Protein AF-A0A6B3HKU9-F1 (afdb_monomer_lite)

Foldseek 3Di:
DDDDDDDLLVVQLVVQDDQPDEAEDEDDDPDPPDDPPDDDSLVSNVVRHSYHYHYHYDDPVVVVVVVVVVVDDDDPPPPPPDDD

Sequence (84 aa):
GLTVRGEPGSVLVGAARSADDLLVVGVGTRGRWLPGIRPSVTRYCLAHAKCPVLAVPPNPLEAELAAMRGRTWTLPRMAREQGR

Structure (mmCIF, N/CA/C/O backbone):
data_AF-A0A6B3HKU9-F1
#
_entry.id   AF-A0A6B3HKU9-F1
#
loop_
_atom_site.group_PDB
_atom_site.id
_atom_site.type_symbol
_atom_site.label_atom_id
_atom_site.label_alt_id
_atom_site.label_comp_id
_atom_site.label_asym_id
_atom_site.label_entity_id
_atom_site.label_seq_id
_atom_site.pdbx_PDB_ins_code
_atom_site.Cartn_x
_atom_site.Cartn_y
_atom_site.Cartn_z
_atom_site.occupancy
_atom_site.B_iso_or_equiv
_atom_site.auth_seq_id
_atom_site.auth_comp_id
_atom_site.auth_asym_id
_atom_site.auth_atom_id
_atom_site.pdbx_PDB_model_num
ATOM 1 N N . GLY A 1 1 ? -7.115 -18.992 -1.888 1.00 63.84 1 GLY A N 1
ATOM 2 C CA . GLY A 1 1 ? -7.099 -17.530 -1.689 1.00 63.84 1 GLY A CA 1
ATOM 3 C C . GLY A 1 1 ? -8.472 -16.974 -1.992 1.00 63.84 1 GLY A C 1
ATOM 4 O O . GLY A 1 1 ? -9.169 -17.566 -2.805 1.00 63.84 1 GLY A O 1
ATOM 5 N N . LEU A 1 2 ? -8.870 -15.888 -1.329 1.00 83.81 2 LEU A N 1
ATOM 6 C CA . LEU A 1 2 ? -10.132 -15.197 -1.606 1.00 83.81 2 LEU A CA 1
ATOM 7 C C . LEU A 1 2 ? -9.968 -14.292 -2.832 1.00 83.81 2 LEU A C 1
ATOM 9 O O . LEU A 1 2 ? -8.948 -13.621 -2.973 1.00 83.81 2 LEU A O 1
ATOM 13 N N . THR A 1 3 ? -10.970 -14.266 -3.709 1.00 89.75 3 THR A N 1
ATOM 14 C CA . THR A 1 3 ? -10.995 -13.392 -4.888 1.00 89.75 3 THR A CA 1
ATOM 15 C C . THR A 1 3 ? -12.266 -12.567 -4.882 1.00 89.75 3 THR A C 1
ATOM 17 O O . THR A 1 3 ? -13.362 -13.115 -4.779 1.00 89.75 3 THR A O 1
ATOM 20 N N . VAL A 1 4 ? -12.120 -11.256 -5.030 1.00 92.25 4 VAL A N 1
ATOM 21 C CA . VAL A 1 4 ? -13.227 -10.297 -5.042 1.00 92.25 4 VAL A CA 1
ATOM 22 C C . VAL A 1 4 ? -13.095 -9.431 -6.293 1.00 92.25 4 VAL A C 1
ATOM 24 O O . VAL A 1 4 ? -11.982 -9.139 -6.731 1.00 92.25 4 VAL A O 1
ATOM 27 N N . ARG A 1 5 ? -14.223 -9.037 -6.894 1.00 94.38 5 ARG A N 1
ATOM 28 C CA . ARG A 1 5 ? -14.259 -8.095 -8.024 1.00 94.38 5 ARG A CA 1
ATOM 29 C C . ARG A 1 5 ? -14.574 -6.688 -7.524 1.00 94.38 5 ARG A C 1
ATOM 31 O O . ARG A 1 5 ? -15.469 -6.523 -6.704 1.00 94.38 5 ARG A O 1
ATOM 38 N N . GLY A 1 6 ? -13.878 -5.690 -8.058 1.00 92.88 6 GLY A N 1
ATOM 39 C CA . GLY A 1 6 ? -14.112 -4.278 -7.761 1.00 92.88 6 GLY A CA 1
ATOM 40 C C . GLY A 1 6 ? -12.870 -3.429 -8.010 1.00 92.88 6 GLY A C 1
ATOM 41 O O . GLY A 1 6 ? -11.853 -3.936 -8.488 1.00 92.88 6 GLY A O 1
ATOM 42 N N . GLU A 1 7 ? -12.955 -2.143 -7.668 1.00 92.12 7 GLU A N 1
ATOM 43 C CA . GLU A 1 7 ? -11.798 -1.248 -7.701 1.00 92.12 7 GLU A CA 1
ATOM 44 C C . GLU A 1 7 ? -10.809 -1.656 -6.591 1.00 92.12 7 GLU A C 1
ATOM 46 O O . GLU A 1 7 ? -11.188 -1.618 -5.413 1.00 92.12 7 GLU A O 1
ATOM 51 N N . PRO A 1 8 ? -9.559 -2.048 -6.912 1.00 91.69 8 PRO A N 1
ATOM 52 C CA . PRO A 1 8 ? -8.675 -2.708 -5.952 1.00 91.69 8 PRO A CA 1
ATOM 53 C C . PRO A 1 8 ? -8.446 -1.917 -4.664 1.00 91.69 8 PRO A C 1
ATOM 55 O O . PRO A 1 8 ? -8.482 -2.496 -3.583 1.00 91.69 8 PRO A O 1
ATOM 58 N N . GLY A 1 9 ? -8.258 -0.596 -4.759 1.00 93.06 9 GLY A N 1
ATOM 59 C CA . GLY A 1 9 ? -8.038 0.248 -3.582 1.00 93.06 9 GLY A CA 1
ATOM 60 C C . GLY A 1 9 ? -9.217 0.216 -2.608 1.00 93.06 9 GLY A C 1
ATOM 61 O O . GLY A 1 9 ? -9.026 0.008 -1.412 1.00 93.06 9 GLY A O 1
ATOM 62 N N . SER A 1 10 ? -10.438 0.366 -3.128 1.00 94.25 10 SER A N 1
ATOM 63 C CA . SER A 1 10 ? -11.662 0.351 -2.320 1.00 94.25 10 SER A CA 1
ATOM 64 C C . SER A 1 10 ? -11.905 -1.021 -1.692 1.00 94.25 10 SER A C 1
ATOM 66 O O . SER A 1 10 ? -12.202 -1.106 -0.501 1.00 94.25 10 SER A O 1
ATOM 68 N N . VAL A 1 11 ? -11.718 -2.096 -2.464 1.00 95.38 11 VAL A N 1
ATOM 69 C CA . VAL A 1 11 ? -11.903 -3.469 -1.975 1.00 95.38 11 VAL A CA 1
ATOM 70 C C . VAL A 1 11 ? -10.898 -3.804 -0.872 1.00 95.38 11 VAL A C 1
ATOM 72 O O . VAL A 1 11 ? -11.291 -4.363 0.149 1.00 95.38 11 VAL A O 1
ATOM 75 N N . LEU A 1 12 ? -9.624 -3.436 -1.038 1.00 94.19 12 LEU A N 1
ATOM 76 C CA . LEU A 1 12 ? -8.586 -3.693 -0.036 1.00 94.19 12 LEU A CA 1
ATOM 77 C C . LEU A 1 12 ? -8.837 -2.921 1.264 1.00 94.19 12 LEU A C 1
ATOM 79 O O . LEU A 1 12 ? -8.784 -3.512 2.340 1.00 94.19 12 LEU A O 1
ATOM 83 N N . VAL A 1 13 ? -9.171 -1.629 1.175 1.00 95.12 13 VAL A N 1
ATOM 84 C CA . VAL A 1 13 ? -9.517 -0.816 2.355 1.00 95.12 13 VAL A CA 1
ATOM 85 C C . VAL A 1 13 ? -10.773 -1.345 3.047 1.00 95.12 13 VAL A C 1
ATOM 87 O O . VAL A 1 13 ? -10.831 -1.388 4.269 1.00 95.12 13 VAL A O 1
ATOM 90 N N . GLY A 1 14 ? -11.777 -1.781 2.284 1.00 94.25 14 GLY A N 1
ATOM 91 C CA . GLY A 1 14 ? -13.000 -2.356 2.843 1.00 94.25 14 GLY A CA 1
ATOM 92 C C . GLY A 1 14 ? -12.807 -3.729 3.493 1.00 94.25 14 GLY A C 1
ATOM 93 O O . GLY A 1 14 ? -13.627 -4.113 4.333 1.00 94.25 14 GLY A O 1
ATOM 94 N N . ALA A 1 15 ? -11.760 -4.462 3.104 1.00 93.06 15 ALA A N 1
ATOM 95 C CA . ALA A 1 15 ? -11.388 -5.746 3.688 1.00 93.06 15 ALA A CA 1
ATOM 96 C C . ALA A 1 15 ? -10.582 -5.586 4.988 1.00 93.06 15 ALA A C 1
ATOM 98 O O . ALA A 1 15 ? -10.816 -6.344 5.925 1.00 93.06 15 ALA A O 1
ATOM 99 N N . ALA A 1 16 ? -9.690 -4.591 5.065 1.00 92.94 16 ALA A N 1
ATOM 100 C CA . ALA A 1 16 ? -8.924 -4.252 6.268 1.00 92.94 16 ALA A CA 1
ATOM 101 C C . ALA A 1 16 ? -9.749 -3.347 7.204 1.00 92.94 16 ALA A C 1
ATOM 103 O O . ALA A 1 16 ? -9.679 -2.116 7.148 1.00 92.94 16 ALA A O 1
ATOM 104 N N . ARG A 1 17 ? -10.619 -3.968 8.007 1.00 85.94 17 ARG A N 1
ATOM 105 C CA . ARG A 1 17 ? -11.660 -3.273 8.783 1.00 85.94 17 ARG A CA 1
ATOM 106 C C . ARG A 1 17 ? -11.237 -2.924 10.202 1.00 85.94 17 ARG A C 1
ATOM 108 O O . ARG A 1 17 ? -11.789 -1.971 10.753 1.00 85.94 17 ARG A O 1
ATOM 115 N N . SER A 1 18 ? -10.334 -3.702 10.794 1.00 89.50 18 SER A N 1
ATOM 116 C CA . SER A 1 18 ? -9.890 -3.504 12.171 1.00 89.50 18 SER A CA 1
ATOM 117 C C . SER A 1 18 ? -8.717 -2.532 12.236 1.00 89.50 18 SER A C 1
ATOM 119 O O . SER A 1 18 ? -7.906 -2.456 11.317 1.00 89.50 18 SER A O 1
ATOM 121 N N . ALA A 1 19 ? -8.598 -1.808 13.349 1.00 88.19 19 ALA A N 1
ATOM 122 C CA . ALA A 1 19 ? -7.418 -0.990 13.628 1.00 88.19 19 ALA A CA 1
ATOM 123 C C . ALA A 1 19 ? -6.167 -1.850 13.900 1.00 88.19 19 ALA A C 1
ATOM 125 O O . ALA A 1 19 ? -5.053 -1.383 13.677 1.00 88.19 19 ALA A O 1
ATOM 126 N N . ASP A 1 20 ? -6.366 -3.101 14.328 1.00 93.56 20 ASP A N 1
ATOM 127 C CA . ASP A 1 20 ? -5.299 -4.075 14.592 1.00 93.56 20 ASP A CA 1
ATOM 128 C C . ASP A 1 20 ? -4.798 -4.787 13.320 1.00 93.56 20 ASP A C 1
ATOM 130 O O . ASP A 1 20 ? -3.831 -5.548 13.371 1.00 93.56 20 ASP A O 1
ATOM 134 N N . ASP A 1 21 ? -5.448 -4.559 12.173 1.00 95.00 21 ASP A N 1
ATOM 135 C CA . ASP A 1 21 ? -5.039 -5.150 10.900 1.00 95.00 21 ASP A CA 1
ATOM 136 C C . ASP A 1 21 ? -3.772 -4.464 10.359 1.00 95.00 21 ASP A C 1
ATOM 138 O O . ASP A 1 21 ? -3.537 -3.275 10.568 1.00 95.00 21 ASP A O 1
ATOM 142 N N . LEU A 1 22 ? -2.969 -5.194 9.581 1.00 96.00 22 LEU A N 1
ATOM 143 C CA . LEU A 1 22 ? -1.878 -4.617 8.794 1.00 96.00 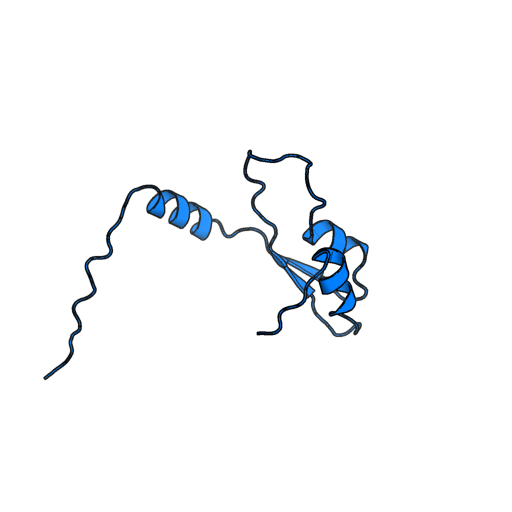22 LEU A CA 1
ATOM 144 C C . LEU A 1 22 ? -2.129 -4.865 7.310 1.00 96.00 22 LEU A C 1
ATOM 146 O O . LEU A 1 22 ? -2.078 -6.002 6.836 1.00 96.00 22 LEU A O 1
ATOM 150 N N . LEU A 1 23 ? -2.342 -3.788 6.556 1.00 96.38 23 LEU A N 1
ATOM 151 C CA . LEU A 1 23 ? -2.501 -3.867 5.110 1.00 96.38 23 LEU A CA 1
ATOM 152 C C . LEU A 1 23 ? -1.139 -3.732 4.421 1.00 96.38 23 LEU A C 1
ATOM 154 O O . LEU A 1 23 ? -0.549 -2.653 4.381 1.00 96.38 23 LEU A O 1
ATOM 158 N N . VAL A 1 24 ? -0.645 -4.824 3.839 1.00 95.94 24 VAL A N 1
ATOM 159 C CA . VAL A 1 24 ? 0.613 -4.833 3.080 1.00 95.94 24 VAL A CA 1
ATOM 160 C C . VAL A 1 24 ? 0.320 -4.689 1.591 1.00 95.94 24 VAL A C 1
ATOM 162 O O . VAL A 1 24 ? -0.422 -5.483 1.013 1.00 95.94 24 VAL A O 1
ATOM 165 N N . VAL A 1 25 ? 0.918 -3.683 0.955 1.00 93.56 25 VAL A N 1
ATOM 166 C CA . VAL A 1 25 ? 0.754 -3.411 -0.479 1.00 93.56 25 VAL A CA 1
ATOM 167 C C . VAL A 1 25 ? 2.107 -3.220 -1.149 1.00 93.56 25 VAL A C 1
ATOM 169 O O . VAL A 1 25 ? 2.957 -2.470 -0.676 1.00 93.56 25 VAL A O 1
ATOM 172 N N . GLY A 1 26 ? 2.311 -3.879 -2.288 1.00 90.12 26 GLY A N 1
ATOM 173 C CA . GLY A 1 26 ? 3.494 -3.655 -3.115 1.00 90.12 26 GLY A CA 1
ATOM 174 C C . GLY A 1 26 ? 3.434 -2.299 -3.818 1.00 90.12 26 GLY A C 1
ATOM 175 O O . GLY A 1 26 ? 2.380 -1.874 -4.298 1.00 90.12 26 GLY A O 1
ATOM 176 N N . VAL A 1 27 ? 4.573 -1.623 -3.911 1.00 84.19 27 VAL A N 1
ATOM 177 C CA . VAL A 1 27 ? 4.762 -0.458 -4.771 1.00 84.19 27 VAL A CA 1
ATOM 178 C C . VAL A 1 27 ? 5.215 -0.979 -6.128 1.00 84.19 27 VAL A C 1
ATOM 180 O O . VAL A 1 27 ? 6.338 -1.450 -6.285 1.00 84.19 27 VAL A O 1
ATOM 183 N N . GLY A 1 28 ? 4.336 -0.916 -7.127 1.00 72.06 28 GLY A N 1
ATOM 184 C CA . GLY A 1 28 ? 4.717 -1.289 -8.486 1.00 72.06 28 GLY A CA 1
ATOM 185 C C . GLY A 1 28 ? 5.854 -0.399 -8.997 1.00 72.06 28 GLY A C 1
ATOM 186 O O . GLY A 1 28 ? 5.823 0.823 -8.814 1.00 72.06 28 GLY A O 1
ATOM 187 N N . THR A 1 29 ? 6.833 -0.988 -9.688 1.00 63.03 29 THR A N 1
ATOM 188 C CA . THR A 1 29 ? 7.709 -0.208 -10.563 1.00 63.03 29 THR A CA 1
ATOM 189 C C . THR A 1 29 ? 6.799 0.419 -11.610 1.00 63.03 29 THR A C 1
ATOM 191 O O . THR A 1 29 ? 6.127 -0.277 -12.370 1.00 63.03 29 THR A O 1
ATOM 194 N N . ARG A 1 30 ? 6.682 1.751 -11.625 1.00 57.03 30 ARG A N 1
ATOM 195 C CA . ARG A 1 30 ? 6.027 2.430 -12.745 1.00 57.03 30 ARG A CA 1
ATOM 196 C C . ARG A 1 30 ? 6.857 2.112 -13.983 1.00 57.03 30 ARG A C 1
ATOM 198 O O . ARG A 1 30 ? 7.850 2.777 -14.258 1.00 57.03 30 ARG A O 1
ATOM 205 N N . GLY A 1 31 ? 6.470 1.068 -14.713 1.00 51.44 31 GLY A N 1
ATOM 206 C CA . GLY A 1 31 ? 6.921 0.874 -16.075 1.00 51.44 31 GLY A CA 1
ATOM 207 C C . GLY A 1 31 ? 6.643 2.168 -16.831 1.00 51.44 31 GLY A C 1
ATOM 208 O O . GLY A 1 31 ? 5.609 2.807 -16.628 1.00 51.44 31 GLY A O 1
ATOM 209 N N . ARG A 1 32 ? 7.568 2.554 -17.708 1.00 51.97 32 ARG A N 1
ATOM 210 C CA . ARG A 1 32 ? 7.526 3.765 -18.550 1.00 51.97 32 ARG A CA 1
ATOM 211 C C . ARG A 1 32 ? 6.318 3.827 -19.508 1.00 51.97 32 ARG A C 1
ATOM 213 O O . ARG A 1 32 ? 6.291 4.653 -20.407 1.00 51.97 32 ARG A O 1
ATOM 220 N N . TRP A 1 33 ? 5.353 2.930 -19.331 1.00 51.59 33 TRP A N 1
ATOM 221 C CA . TRP A 1 33 ? 4.307 2.604 -20.278 1.00 51.59 33 TRP A CA 1
ATOM 222 C C . TRP A 1 33 ? 2.960 3.241 -19.965 1.00 51.59 33 TRP A C 1
ATOM 224 O O . TRP A 1 33 ? 2.166 3.316 -20.886 1.00 51.59 33 TRP A O 1
ATOM 234 N N . LEU A 1 34 ? 2.693 3.749 -18.754 1.00 52.94 34 LEU A N 1
ATOM 235 C CA . LEU A 1 34 ? 1.473 4.531 -18.490 1.00 52.94 34 LEU A CA 1
ATOM 236 C C . LEU A 1 34 ? 1.646 5.520 -17.316 1.00 52.94 34 LEU A C 1
ATOM 238 O O . LEU A 1 34 ? 1.226 5.225 -16.191 1.00 52.94 34 LEU A O 1
ATOM 242 N N . PRO A 1 35 ? 2.217 6.719 -17.526 1.00 47.50 35 PRO A N 1
ATOM 243 C CA . PRO A 1 35 ? 2.035 7.804 -16.577 1.00 47.50 35 PRO A CA 1
ATOM 244 C C . PRO A 1 35 ? 0.578 8.287 -16.682 1.00 47.50 35 PRO A C 1
ATOM 246 O O . PRO A 1 35 ? 0.223 8.985 -17.622 1.00 47.50 35 PRO A O 1
ATOM 249 N N . GLY A 1 36 ? -0.281 7.896 -15.734 1.00 55.81 36 GLY A N 1
ATOM 250 C CA . GLY A 1 36 ? -1.535 8.621 -15.474 1.00 55.81 36 GLY A CA 1
ATOM 251 C C . GLY A 1 36 ? -2.874 7.948 -15.799 1.00 55.81 36 GLY A C 1
ATOM 252 O O . GLY A 1 36 ? -3.893 8.586 -15.574 1.00 55.81 36 GLY A O 1
ATOM 253 N N . ILE A 1 37 ? -2.937 6.689 -16.257 1.00 56.66 37 ILE A N 1
ATOM 254 C CA . ILE A 1 37 ? -4.245 6.085 -16.618 1.00 56.66 37 ILE A CA 1
ATOM 255 C C . ILE A 1 37 ? -4.981 5.443 -15.428 1.00 56.66 37 ILE A C 1
ATOM 257 O O . ILE A 1 37 ? -6.201 5.305 -15.476 1.00 56.66 37 ILE A O 1
ATOM 261 N N . ARG A 1 38 ? -4.298 5.082 -14.329 1.00 60.16 38 ARG A N 1
ATOM 262 C CA . ARG A 1 38 ? -4.968 4.568 -13.118 1.00 60.16 38 ARG A CA 1
ATOM 263 C C . ARG A 1 38 ? -4.389 5.150 -11.827 1.00 60.16 38 ARG A C 1
ATOM 265 O O . ARG A 1 38 ? -3.162 5.249 -11.716 1.00 60.16 38 ARG A O 1
ATOM 272 N N . PRO A 1 39 ? -5.235 5.513 -10.843 1.00 69.25 39 PRO A N 1
ATOM 273 C CA . PRO A 1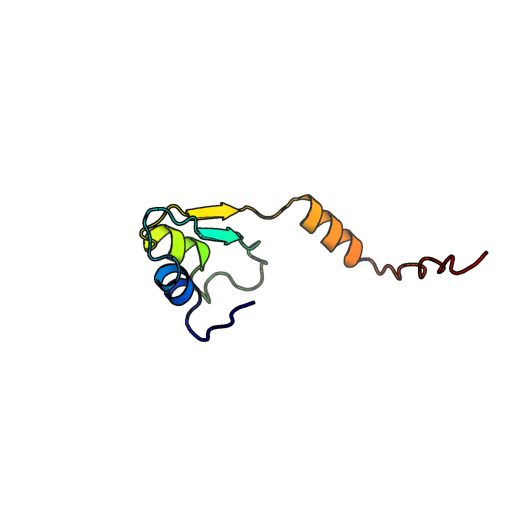 39 ? -4.777 5.866 -9.506 1.00 69.25 39 PRO A CA 1
ATOM 274 C C . PRO A 1 39 ? -3.924 4.735 -8.928 1.00 69.25 39 PRO A C 1
ATOM 276 O O . PRO A 1 39 ? -4.256 3.558 -9.055 1.00 69.25 39 PRO A O 1
ATOM 279 N N . SER A 1 40 ? -2.808 5.081 -8.289 1.00 85.06 40 SER A N 1
ATOM 280 C CA . SER A 1 40 ? -1.998 4.092 -7.577 1.00 85.06 40 SER A CA 1
ATOM 281 C C . SER A 1 40 ? -2.828 3.479 -6.447 1.00 85.06 40 SER A C 1
ATOM 283 O O . SER A 1 40 ? -3.250 4.196 -5.539 1.00 85.06 40 SER A O 1
ATOM 285 N N . VAL A 1 41 ? -3.021 2.158 -6.486 1.00 90.69 41 VAL A N 1
ATOM 286 C CA . VAL A 1 41 ? -3.695 1.401 -5.418 1.00 90.69 41 VAL A CA 1
ATOM 287 C C . VAL A 1 41 ? -3.010 1.658 -4.078 1.00 90.69 41 VAL A C 1
ATOM 289 O O . VAL A 1 41 ? -3.678 1.988 -3.107 1.00 90.69 41 VAL A O 1
ATOM 292 N N . THR A 1 42 ? -1.674 1.628 -4.047 1.00 91.81 42 THR A N 1
ATOM 293 C CA . THR A 1 42 ? -0.878 1.950 -2.856 1.00 91.81 42 THR A CA 1
ATOM 294 C C . THR A 1 42 ? -1.215 3.332 -2.299 1.00 91.81 42 THR A C 1
ATOM 296 O O . THR A 1 42 ? -1.481 3.461 -1.108 1.00 91.81 42 THR A O 1
ATOM 299 N N . ARG A 1 43 ? -1.270 4.365 -3.156 1.00 91.44 43 ARG A N 1
ATOM 300 C CA . ARG A 1 43 ? -1.648 5.726 -2.740 1.00 91.44 43 ARG A CA 1
ATOM 301 C C . ARG A 1 43 ? -3.078 5.778 -2.202 1.00 91.44 43 ARG A C 1
ATOM 303 O O . ARG A 1 43 ? -3.320 6.469 -1.220 1.00 91.44 43 ARG A O 1
ATOM 310 N N . TYR A 1 44 ? -4.012 5.069 -2.836 1.00 93.62 44 TYR A N 1
ATOM 311 C CA . TYR A 1 44 ? -5.393 5.000 -2.364 1.00 93.62 44 TYR A CA 1
ATOM 312 C C . TYR A 1 44 ? -5.468 4.369 -0.970 1.00 93.62 44 TYR A C 1
ATOM 314 O O . TYR A 1 44 ? -6.082 4.951 -0.082 1.00 93.62 44 TYR A O 1
ATOM 322 N N . CYS A 1 45 ? -4.812 3.226 -0.761 1.00 94.62 45 CYS A N 1
ATOM 323 C CA . CYS A 1 45 ? -4.792 2.541 0.530 1.00 94.62 45 CYS A CA 1
ATOM 324 C C . CYS A 1 45 ? -4.166 3.415 1.622 1.00 94.62 45 CYS A C 1
ATOM 326 O O . CYS A 1 45 ? -4.774 3.580 2.671 1.00 94.62 45 CYS A O 1
ATOM 328 N N . LEU A 1 46 ? -3.017 4.045 1.352 1.00 94.12 46 LEU A N 1
ATOM 329 C CA . LEU A 1 46 ? -2.362 4.962 2.295 1.00 94.12 46 LEU A CA 1
ATOM 330 C C . LEU A 1 46 ? -3.257 6.137 2.715 1.00 94.12 46 LEU A C 1
ATOM 332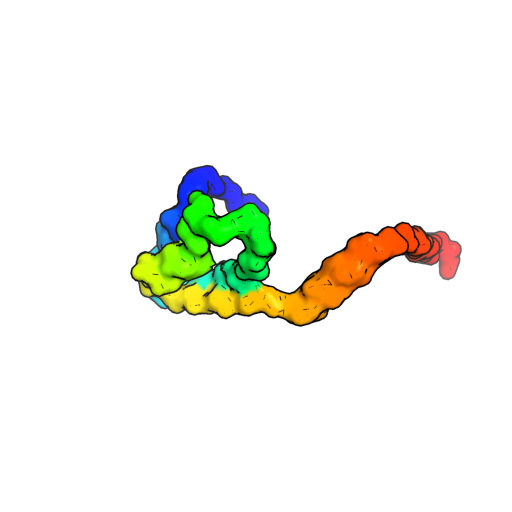 O O . LEU A 1 46 ? -3.147 6.613 3.837 1.00 94.12 46 LEU A O 1
ATOM 336 N N . ALA A 1 47 ? -4.119 6.617 1.816 1.00 94.94 47 ALA A N 1
ATOM 337 C CA . ALA A 1 47 ? -4.981 7.764 2.082 1.00 94.94 47 ALA A CA 1
ATOM 338 C C . ALA A 1 47 ? -6.310 7.408 2.774 1.00 94.94 47 ALA A C 1
ATOM 340 O O . ALA A 1 47 ? -6.900 8.281 3.403 1.00 94.94 47 ALA A O 1
ATOM 341 N N . HIS A 1 48 ? -6.805 6.172 2.636 1.00 95.38 48 HIS A N 1
ATOM 342 C CA . HIS A 1 48 ? -8.173 5.818 3.048 1.00 95.38 48 HIS A CA 1
ATOM 343 C C . HIS A 1 48 ? -8.265 4.643 4.031 1.00 95.38 48 HIS A C 1
ATOM 345 O O . HIS A 1 48 ? -9.335 4.428 4.603 1.00 95.38 48 HIS A O 1
ATOM 351 N N . ALA A 1 49 ? -7.201 3.858 4.219 1.00 95.88 49 ALA A N 1
ATOM 352 C CA . ALA A 1 49 ? -7.218 2.758 5.176 1.00 95.88 49 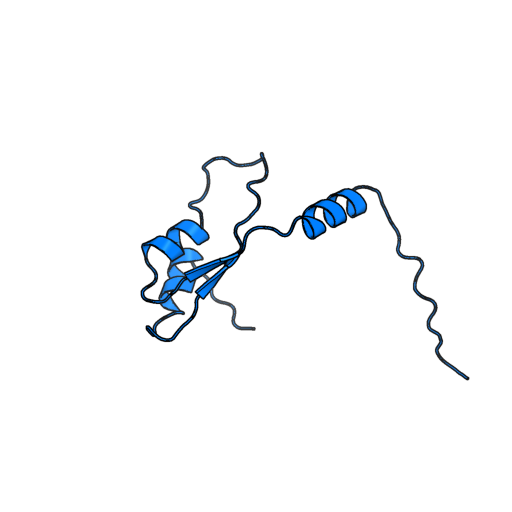ALA A CA 1
ATOM 353 C C . ALA A 1 49 ? -7.338 3.285 6.612 1.00 95.88 49 ALA A C 1
ATOM 355 O O . ALA A 1 49 ? -6.716 4.280 6.978 1.00 95.88 49 ALA A O 1
ATOM 356 N N . LYS A 1 50 ? -8.131 2.589 7.432 1.00 95.31 50 LYS A N 1
ATOM 357 C CA . LYS A 1 50 ? -8.253 2.873 8.872 1.00 95.31 50 LYS A CA 1
ATOM 358 C C . LYS A 1 50 ? -7.183 2.170 9.711 1.00 95.31 50 LYS A C 1
ATOM 360 O O . LYS A 1 50 ? -7.070 2.445 10.900 1.00 95.31 50 LYS A O 1
ATOM 365 N N . CYS A 1 51 ? -6.439 1.260 9.094 1.00 96.69 51 CYS A N 1
ATOM 366 C CA . CYS A 1 51 ? -5.396 0.457 9.709 1.00 96.69 51 CYS A CA 1
ATOM 367 C C . CYS A 1 51 ? -4.006 0.910 9.227 1.00 96.69 51 CYS A C 1
ATOM 369 O O . CYS A 1 51 ? -3.902 1.561 8.180 1.00 96.69 51 CYS A O 1
ATOM 371 N N . PRO A 1 52 ? -2.924 0.538 9.931 1.00 97.00 52 PRO A N 1
ATOM 372 C CA . PRO A 1 52 ? -1.568 0.674 9.414 1.00 97.00 52 PRO A CA 1
ATOM 373 C C . PRO A 1 52 ? -1.412 0.062 8.012 1.00 97.00 52 PRO A C 1
ATOM 375 O O . PRO A 1 52 ? -1.911 -1.031 7.724 1.00 97.00 52 PRO A O 1
ATOM 378 N N . VAL A 1 53 ? -0.690 0.768 7.136 1.00 96.75 53 VAL A N 1
ATOM 379 C CA . VAL A 1 53 ? -0.408 0.330 5.762 1.00 96.75 53 VAL A CA 1
ATOM 380 C C . VAL A 1 53 ? 1.099 0.268 5.548 1.00 96.75 53 VAL A C 1
ATOM 382 O O . VAL A 1 53 ? 1.789 1.279 5.671 1.00 96.75 53 VAL A O 1
ATOM 385 N N . LEU A 1 54 ? 1.606 -0.907 5.173 1.00 96.81 54 LEU A N 1
ATOM 386 C CA . LEU A 1 54 ? 3.007 -1.105 4.809 1.00 96.81 54 LEU A CA 1
ATOM 387 C C . LEU A 1 54 ? 3.151 -1.136 3.287 1.00 96.81 54 LEU A C 1
ATOM 389 O O . LEU A 1 54 ? 2.749 -2.095 2.625 1.00 96.81 54 LEU A O 1
ATOM 393 N N . ALA A 1 55 ? 3.754 -0.084 2.737 1.00 93.94 55 ALA A N 1
ATOM 394 C CA . ALA A 1 55 ? 4.109 -0.013 1.327 1.00 93.94 55 ALA A CA 1
ATOM 395 C C . ALA A 1 55 ? 5.488 -0.647 1.098 1.00 93.94 55 ALA A C 1
ATOM 397 O O . ALA A 1 55 ? 6.506 -0.112 1.535 1.00 93.94 55 ALA A O 1
ATOM 398 N N . VAL A 1 56 ? 5.522 -1.783 0.404 1.00 93.38 56 VAL A N 1
ATOM 399 C CA . VAL A 1 56 ? 6.758 -2.530 0.144 1.00 93.38 56 VAL A CA 1
ATOM 400 C C . VAL A 1 56 ? 7.360 -2.072 -1.188 1.00 93.38 56 VAL A C 1
ATOM 402 O O . VAL A 1 56 ? 6.702 -2.229 -2.221 1.00 93.38 56 VAL A O 1
ATOM 405 N N . PRO A 1 57 ? 8.573 -1.489 -1.208 1.00 87.06 57 PRO A N 1
ATOM 406 C CA . PRO A 1 57 ? 9.231 -1.108 -2.451 1.00 87.06 57 PRO A CA 1
ATOM 407 C C . PRO A 1 57 ? 9.601 -2.346 -3.285 1.00 87.06 57 PRO A C 1
ATOM 409 O O . PRO A 1 57 ? 9.743 -3.440 -2.738 1.00 87.06 57 PRO A O 1
ATOM 412 N N . PRO A 1 58 ? 9.781 -2.191 -4.606 1.00 84.12 58 PRO A N 1
ATOM 413 C CA . PRO A 1 58 ? 10.214 -3.292 -5.457 1.00 84.12 58 PRO A CA 1
ATOM 414 C C . PRO A 1 58 ? 11.601 -3.796 -5.044 1.00 84.12 58 PRO A C 1
ATOM 416 O O . PRO A 1 58 ? 12.475 -3.008 -4.678 1.00 84.12 58 PRO A O 1
ATOM 419 N N . ASN A 1 59 ? 11.812 -5.109 -5.135 1.00 84.38 59 ASN A N 1
ATOM 420 C CA . ASN A 1 59 ? 13.088 -5.723 -4.790 1.00 84.38 59 ASN A CA 1
ATOM 421 C C . ASN A 1 59 ? 14.113 -5.499 -5.925 1.00 84.38 59 ASN A C 1
ATOM 423 O O . ASN A 1 59 ? 13.848 -5.901 -7.062 1.00 84.38 59 ASN A O 1
ATOM 427 N N . PRO A 1 60 ? 15.300 -4.924 -5.654 1.00 83.00 60 PRO A N 1
ATOM 428 C CA . PRO A 1 60 ? 16.364 -4.794 -6.653 1.00 83.00 60 PRO A CA 1
ATOM 429 C C . PRO A 1 60 ? 16.745 -6.127 -7.314 1.00 83.00 60 PRO A C 1
ATOM 431 O O . PRO A 1 60 ? 16.972 -6.172 -8.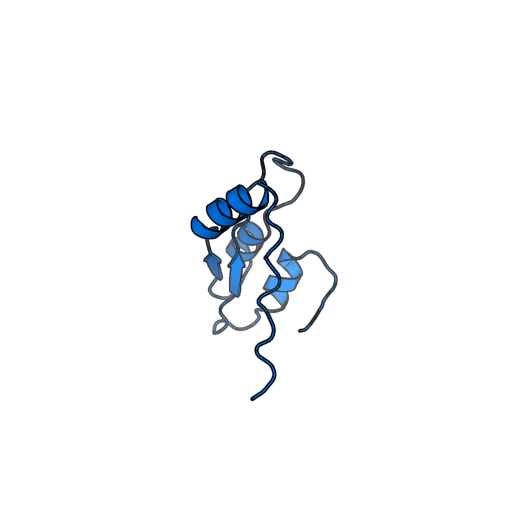522 1.00 83.00 60 PRO A O 1
ATOM 434 N N . LEU A 1 61 ? 16.727 -7.224 -6.551 1.00 84.19 61 LEU A N 1
ATOM 435 C CA . LEU A 1 61 ? 17.013 -8.562 -7.060 1.00 84.19 61 LEU A CA 1
ATOM 436 C C . LEU A 1 61 ? 15.949 -9.036 -8.054 1.00 84.19 61 LEU A C 1
ATOM 438 O O . LEU A 1 61 ? 16.282 -9.722 -9.010 1.00 84.19 61 LEU A O 1
ATOM 442 N N . GLU A 1 62 ? 14.675 -8.667 -7.880 1.00 79.88 62 GLU A N 1
ATOM 443 C CA . GLU A 1 62 ? 13.635 -8.999 -8.863 1.00 79.88 62 GLU A CA 1
ATOM 444 C C . GLU A 1 62 ? 13.879 -8.290 -10.194 1.00 79.88 62 GLU A C 1
ATOM 446 O O . GLU A 1 62 ? 13.672 -8.891 -11.248 1.00 79.88 62 GLU A O 1
ATOM 451 N N . ALA A 1 63 ? 14.344 -7.038 -10.164 1.00 76.50 63 ALA A N 1
ATOM 452 C CA . ALA A 1 63 ? 14.704 -6.306 -11.374 1.00 76.50 63 ALA A CA 1
ATOM 453 C C . ALA A 1 63 ? 15.916 -6.941 -12.072 1.00 76.50 63 ALA A C 1
ATOM 455 O O . ALA A 1 63 ? 15.905 -7.112 -13.291 1.00 76.50 63 ALA A O 1
ATOM 456 N N . GLU A 1 64 ? 16.926 -7.350 -11.303 1.00 81.19 64 GLU A N 1
ATOM 457 C CA . GLU A 1 64 ? 18.088 -8.076 -11.815 1.00 81.19 64 GLU A CA 1
ATOM 458 C C . GLU A 1 64 ? 17.681 -9.433 -12.411 1.00 81.19 64 GLU A C 1
ATOM 460 O O . GLU A 1 64 ? 18.051 -9.758 -13.539 1.00 81.19 64 GLU A O 1
ATOM 465 N N . LEU A 1 65 ? 16.821 -10.188 -11.721 1.00 80.44 65 LEU A N 1
ATOM 466 C CA . LEU A 1 65 ? 16.283 -11.462 -12.196 1.00 80.44 65 LEU A CA 1
ATOM 467 C C . LEU A 1 65 ? 15.426 -11.283 -13.458 1.00 80.44 65 LEU A C 1
ATOM 469 O O . LEU A 1 65 ? 15.498 -12.104 -14.369 1.00 80.44 65 LEU A O 1
ATOM 473 N N . ALA A 1 66 ? 14.627 -10.218 -13.542 1.00 76.38 66 ALA A N 1
ATOM 474 C CA . ALA A 1 66 ? 13.841 -9.883 -14.726 1.00 76.38 66 ALA A CA 1
ATOM 475 C C . ALA A 1 66 ? 14.739 -9.507 -15.916 1.00 76.38 66 ALA A C 1
ATOM 477 O O . ALA A 1 66 ? 14.497 -9.967 -17.033 1.00 76.38 66 ALA A O 1
ATOM 478 N N . ALA A 1 67 ? 15.811 -8.744 -15.679 1.00 77.00 67 ALA A N 1
ATOM 479 C CA . ALA A 1 67 ? 16.824 -8.432 -16.685 1.00 77.00 67 ALA A CA 1
ATOM 480 C C . ALA A 1 67 ? 17.586 -9.686 -17.143 1.00 77.00 67 ALA A C 1
ATOM 482 O O . ALA A 1 67 ? 17.884 -9.832 -18.330 1.00 77.00 67 ALA A O 1
ATOM 483 N N . MET A 1 68 ? 17.851 -10.631 -16.233 1.00 73.62 68 MET A N 1
ATOM 484 C CA . MET A 1 68 ? 18.387 -11.943 -16.591 1.00 73.62 68 MET A CA 1
ATOM 485 C C . MET A 1 68 ? 17.393 -12.755 -17.424 1.00 73.62 68 MET A C 1
ATOM 487 O O . MET A 1 68 ? 17.786 -13.272 -18.458 1.00 73.62 68 MET A O 1
ATOM 491 N N . ARG A 1 69 ? 16.112 -12.816 -17.038 1.00 67.44 69 ARG A N 1
ATOM 492 C CA . ARG A 1 69 ? 15.056 -13.567 -17.748 1.00 67.44 69 ARG A CA 1
ATOM 493 C C . ARG A 1 69 ? 14.726 -13.014 -19.137 1.00 67.44 69 ARG A C 1
ATOM 495 O O . ARG A 1 69 ? 14.275 -13.777 -19.984 1.00 67.44 69 ARG A O 1
ATOM 502 N N . GLY A 1 70 ? 14.965 -11.724 -19.390 1.00 62.69 70 GLY A N 1
ATOM 503 C CA . GLY A 1 70 ? 14.883 -11.130 -20.733 1.00 62.69 70 GLY A CA 1
ATOM 504 C C . GLY A 1 70 ? 15.955 -11.649 -21.703 1.00 62.69 70 GLY A C 1
ATOM 505 O O . GLY A 1 70 ? 15.818 -11.499 -22.914 1.00 62.69 70 GLY A O 1
ATOM 506 N N . ARG A 1 71 ? 17.001 -12.298 -21.178 1.00 57.19 71 ARG A N 1
ATOM 507 C CA . ARG A 1 71 ? 18.002 -13.064 -21.921 1.00 57.19 71 ARG A CA 1
ATOM 508 C C . ARG A 1 71 ? 17.619 -14.537 -21.753 1.00 57.19 71 ARG A C 1
ATOM 510 O O . ARG A 1 71 ? 17.899 -15.110 -20.711 1.00 57.19 71 ARG A O 1
ATOM 517 N N . THR A 1 72 ? 16.889 -15.111 -22.711 1.00 63.16 72 THR A N 1
ATOM 518 C CA . THR A 1 72 ? 16.433 -16.518 -22.722 1.00 63.16 72 THR A CA 1
ATOM 519 C C . THR A 1 72 ? 17.319 -17.457 -21.894 1.00 63.16 72 THR A C 1
ATOM 521 O O . THR A 1 72 ? 18.487 -17.658 -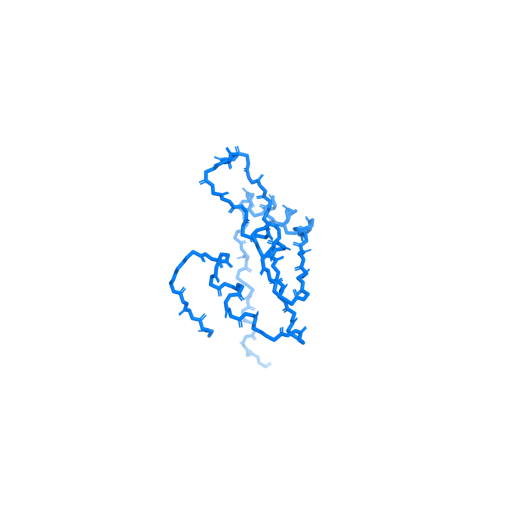22.219 1.00 63.16 72 THR A O 1
ATOM 524 N N . TRP A 1 73 ? 16.742 -18.075 -20.860 1.00 56.94 73 TRP A N 1
ATOM 525 C CA . TRP A 1 73 ? 17.325 -19.252 -20.223 1.00 56.94 73 TRP A CA 1
ATOM 526 C C . TRP A 1 73 ? 16.257 -20.328 -20.039 1.00 56.94 73 TRP A C 1
ATOM 528 O O . TRP A 1 73 ? 15.437 -20.296 -19.120 1.00 56.94 73 TRP A O 1
ATOM 538 N N . THR A 1 74 ? 16.288 -21.305 -20.942 1.00 51.97 74 THR A N 1
ATOM 539 C CA . THR A 1 74 ? 15.864 -22.680 -20.686 1.00 51.97 74 THR A CA 1
ATOM 540 C C . THR A 1 74 ? 16.590 -23.168 -19.443 1.00 51.97 74 THR A C 1
ATOM 542 O O . THR A 1 74 ? 17.801 -23.370 -19.478 1.00 51.97 74 THR A O 1
ATOM 545 N N . LEU A 1 75 ? 15.868 -23.382 -18.342 1.00 56.03 75 LEU A N 1
ATOM 546 C CA . LEU A 1 75 ? 16.408 -24.192 -17.256 1.00 56.03 75 LEU A CA 1
ATOM 547 C C . LEU A 1 75 ? 16.791 -25.549 -17.870 1.00 56.03 75 LEU A C 1
ATOM 549 O O . LEU A 1 75 ? 15.907 -26.187 -18.458 1.00 56.03 75 LEU A O 1
ATOM 553 N N . PRO A 1 76 ? 18.052 -26.021 -17.767 1.00 45.59 76 PRO A N 1
ATOM 554 C CA . PRO A 1 76 ? 18.298 -27.434 -17.944 1.00 45.59 76 PRO A CA 1
ATOM 555 C C . PRO A 1 76 ? 17.451 -28.087 -16.867 1.00 45.59 76 PRO A C 1
ATOM 557 O O . PRO A 1 76 ? 17.683 -27.881 -15.676 1.00 45.59 76 PRO A O 1
ATOM 560 N N . ARG A 1 77 ? 16.385 -28.750 -17.325 1.00 56.62 77 ARG A N 1
ATOM 561 C CA . ARG A 1 77 ? 15.529 -29.657 -16.574 1.00 56.62 77 ARG A CA 1
ATOM 562 C C . ARG A 1 77 ? 16.413 -30.323 -15.534 1.00 56.62 77 ARG A C 1
ATOM 564 O O . ARG A 1 77 ? 17.204 -31.183 -15.914 1.00 56.62 77 ARG A O 1
ATOM 571 N N . MET A 1 78 ? 16.339 -29.864 -14.279 1.00 52.75 78 MET A N 1
ATOM 572 C CA . MET A 1 78 ? 17.097 -30.493 -13.208 1.00 52.75 78 MET A CA 1
ATOM 573 C C . MET A 1 78 ? 16.712 -31.956 -13.280 1.00 52.75 78 MET A C 1
ATOM 575 O O . MET A 1 78 ? 15.524 -32.300 -13.206 1.00 52.75 78 MET A O 1
ATOM 579 N N . ALA A 1 79 ? 17.708 -32.767 -13.632 1.00 54.88 79 ALA A N 1
ATOM 580 C CA . ALA A 1 79 ? 17.543 -34.183 -13.806 1.00 54.88 79 ALA A CA 1
ATOM 581 C C . ALA A 1 79 ? 16.905 -34.672 -12.516 1.00 54.88 79 ALA A C 1
ATOM 583 O O . ALA A 1 79 ? 17.394 -34.419 -11.418 1.00 54.88 79 ALA A O 1
ATOM 584 N N . ARG A 1 80 ? 15.736 -35.281 -12.675 1.00 54.47 80 ARG A N 1
ATOM 585 C CA . ARG A 1 80 ? 15.124 -36.063 -11.624 1.00 54.47 80 ARG A CA 1
ATOM 586 C C . ARG A 1 80 ? 16.163 -37.102 -11.222 1.00 54.47 80 ARG A C 1
ATOM 588 O O . ARG A 1 80 ? 16.319 -38.085 -11.936 1.00 54.47 80 ARG A O 1
ATOM 595 N N . GLU A 1 81 ? 16.829 -36.917 -10.094 1.00 57.50 81 GLU A N 1
ATOM 596 C CA . GLU A 1 81 ? 17.325 -38.056 -9.333 1.00 57.50 81 GLU A CA 1
ATOM 597 C C . GLU A 1 81 ? 16.103 -38.687 -8.660 1.00 57.50 81 GLU A C 1
ATOM 599 O O . GLU A 1 81 ? 15.764 -38.442 -7.508 1.00 57.50 81 GLU A O 1
ATOM 604 N N . GLN A 1 82 ? 15.357 -39.439 -9.473 1.00 55.72 82 GLN A N 1
ATOM 605 C CA . GLN A 1 82 ? 14.531 -40.536 -9.003 1.00 55.72 82 GLN A CA 1
ATOM 606 C C . GLN A 1 82 ? 15.368 -41.808 -9.142 1.00 55.72 82 GLN A C 1
ATOM 608 O O . GLN A 1 82 ? 15.611 -42.258 -10.258 1.00 55.72 82 GLN A O 1
ATOM 613 N N . GLY A 1 83 ? 15.744 -42.385 -8.001 1.00 47.97 83 GLY A N 1
ATOM 614 C CA . GLY A 1 83 ? 16.029 -43.811 -7.857 1.00 47.97 83 GLY A CA 1
ATOM 615 C C . GLY A 1 83 ? 17.493 -44.234 -7.976 1.00 47.97 83 GLY A C 1
ATOM 616 O O . GLY A 1 83 ? 17.955 -44.561 -9.065 1.00 47.97 83 GLY A O 1
ATOM 617 N N . ARG A 1 84 ? 18.159 -44.398 -6.831 1.00 47.31 84 ARG A N 1
ATOM 618 C CA . ARG A 1 84 ? 18.448 -45.723 -6.256 1.00 47.31 84 ARG A CA 1
ATOM 619 C C . ARG A 1 84 ? 18.888 -45.577 -4.803 1.00 47.31 84 ARG A C 1
ATOM 621 O O . ARG A 1 84 ? 19.727 -44.696 -4.539 1.00 47.31 84 ARG A O 1
#

Radius of gyration: 18.85 Å; chains: 1; bounding box: 33×54×37 Å

pLDDT: mean 78.62, std 17.16, range [45.59, 97.0]

Secondary structure (DSSP, 8-state):
-----S-HHHHHHHH--STT--EEEE-----TT-SSSS--HHHHHHHH-SS-EEEEPPPHHHHHHHHHHTS-------------